Protein AF-A0A136MXR7-F1 (afdb_monomer_lite)

Structure (mmCIF, N/CA/C/O backbone):
data_AF-A0A136MXR7-F1
#
_entry.id   AF-A0A136MXR7-F1
#
loop_
_atom_site.group_PDB
_atom_site.id
_atom_site.type_symbol
_atom_site.label_atom_id
_atom_site.label_alt_id
_atom_site.label_comp_id
_atom_site.label_asym_id
_atom_site.label_entity_id
_atom_site.label_seq_id
_atom_site.pdbx_PDB_ins_code
_atom_site.Cartn_x
_atom_site.Cartn_y
_atom_site.Cartn_z
_atom_site.occupancy
_atom_site.B_iso_or_equiv
_atom_site.auth_seq_id
_atom_site.auth_comp_id
_atom_site.auth_asym_id
_atom_site.auth_atom_id
_atom_site.pdbx_PDB_model_num
ATOM 1 N N . MET A 1 1 ? -2.363 11.512 14.194 1.00 78.62 1 MET A N 1
ATOM 2 C CA . MET A 1 1 ? -2.573 10.056 14.168 1.00 78.62 1 MET A CA 1
ATOM 3 C C . MET A 1 1 ? -3.453 9.808 12.963 1.00 78.62 1 MET A C 1
ATOM 5 O O . MET A 1 1 ? -4.549 10.359 12.934 1.00 78.62 1 MET A O 1
ATOM 9 N N . ILE A 1 2 ? -2.888 9.194 11.926 1.00 93.88 2 ILE A N 1
ATOM 10 C CA . ILE A 1 2 ? -3.543 8.997 10.630 1.00 93.88 2 ILE A CA 1
ATOM 11 C C . ILE A 1 2 ? -4.195 7.618 10.666 1.00 93.88 2 ILE A C 1
ATOM 13 O O . ILE A 1 2 ? -3.598 6.675 11.178 1.00 93.88 2 ILE A O 1
ATOM 17 N N . GLU A 1 3 ? -5.413 7.507 10.147 1.00 96.31 3 GLU A N 1
ATOM 18 C CA . GLU A 1 3 ? -6.131 6.236 10.071 1.00 96.31 3 GLU A CA 1
ATOM 19 C C . GLU A 1 3 ? -6.293 5.823 8.610 1.00 96.31 3 GLU A C 1
ATOM 21 O O . GLU A 1 3 ? -6.675 6.634 7.765 1.00 96.31 3 GLU A O 1
ATOM 26 N N . VAL A 1 4 ? -6.017 4.551 8.323 1.00 97.69 4 VAL A N 1
ATOM 27 C CA . VAL A 1 4 ? -6.154 3.956 6.991 1.00 97.69 4 VAL A CA 1
ATOM 28 C C . VAL A 1 4 ? -7.076 2.748 7.088 1.00 97.69 4 VAL A C 1
ATOM 30 O O . VAL A 1 4 ? -6.857 1.866 7.915 1.00 97.69 4 VAL A O 1
ATOM 33 N N . GLN A 1 5 ? -8.099 2.687 6.235 1.00 97.88 5 GLN A N 1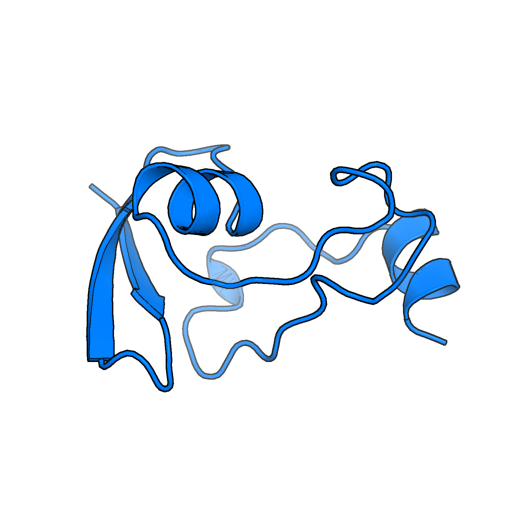
ATOM 34 C CA . GLN A 1 5 ? -9.002 1.539 6.150 1.00 97.88 5 GLN A CA 1
ATOM 35 C C . GLN A 1 5 ? -8.721 0.719 4.886 1.00 97.88 5 GLN A C 1
ATOM 37 O O . GLN A 1 5 ? -8.835 1.219 3.766 1.00 97.88 5 GLN A O 1
ATOM 42 N N . PHE A 1 6 ? -8.413 -0.566 5.059 1.00 97.75 6 PHE A N 1
ATOM 43 C CA . PHE A 1 6 ? -8.186 -1.513 3.972 1.00 97.75 6 PHE A CA 1
ATOM 44 C C . PHE A 1 6 ? -9.432 -2.355 3.689 1.00 97.75 6 PHE A C 1
ATOM 46 O O . PHE A 1 6 ? -9.915 -3.115 4.532 1.00 97.75 6 PHE A O 1
ATOM 53 N N . ASN A 1 7 ? -9.905 -2.282 2.445 1.00 95.06 7 ASN A N 1
ATOM 54 C CA . ASN A 1 7 ? -10.963 -3.132 1.901 1.00 95.06 7 ASN A CA 1
ATOM 55 C C . ASN A 1 7 ? -10.357 -4.195 0.966 1.00 95.06 7 ASN A C 1
ATOM 57 O O . ASN A 1 7 ? -9.410 -3.876 0.249 1.00 95.06 7 ASN A O 1
ATOM 61 N N . PRO A 1 8 ? -10.884 -5.438 0.925 1.00 94.75 8 PRO A N 1
ATOM 62 C CA . PRO A 1 8 ? -12.132 -5.925 1.533 1.00 94.75 8 PRO A CA 1
ATOM 63 C C . PRO A 1 8 ? -11.983 -6.499 2.956 1.00 94.75 8 PRO A C 1
ATOM 65 O O . PRO A 1 8 ? -12.904 -7.150 3.444 1.00 94.75 8 PRO A O 1
ATOM 68 N N . TRP A 1 9 ? -10.836 -6.309 3.609 1.00 95.81 9 TRP A N 1
ATOM 69 C CA . TRP A 1 9 ? -10.565 -6.890 4.930 1.00 95.81 9 TRP A CA 1
ATOM 70 C C . TRP A 1 9 ? -11.301 -6.209 6.090 1.00 95.81 9 TRP A C 1
ATOM 72 O O . TRP A 1 9 ? -11.247 -6.731 7.199 1.00 95.81 9 TRP A O 1
ATOM 82 N N . ASP A 1 10 ? -11.974 -5.080 5.838 1.00 96.00 10 ASP A N 1
ATOM 83 C CA . ASP A 1 10 ? -12.645 -4.255 6.851 1.00 96.00 10 ASP A CA 1
ATOM 84 C C . ASP A 1 10 ? -11.722 -3.958 8.045 1.00 96.00 10 ASP A C 1
ATOM 86 O O . ASP A 1 10 ? -12.092 -4.082 9.213 1.00 96.00 10 ASP A O 1
ATOM 90 N N . LYS A 1 11 ? -10.460 -3.634 7.731 1.00 96.50 11 LYS A N 1
ATOM 91 C CA . LYS A 1 11 ? -9.401 -3.428 8.719 1.00 96.50 11 LYS A CA 1
ATOM 92 C C . LYS A 1 11 ? -8.994 -1.964 8.754 1.00 96.50 11 LYS A C 1
ATOM 94 O O . LYS A 1 11 ? -8.586 -1.422 7.729 1.00 96.50 11 LYS A O 1
ATOM 99 N N . THR A 1 12 ? -9.082 -1.352 9.931 1.00 97.88 12 THR A N 1
ATOM 100 C CA . THR A 1 12 ? -8.579 0.001 10.188 1.00 97.88 12 THR A CA 1
ATOM 101 C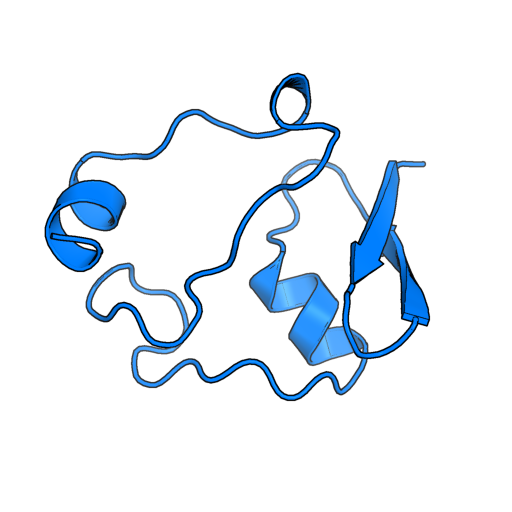 C . THR A 1 12 ? -7.248 -0.082 10.915 1.00 97.88 12 THR A C 1
ATOM 103 O O . THR A 1 12 ? -7.154 -0.721 11.964 1.00 97.88 12 THR A O 1
ATOM 106 N N . CYS A 1 13 ? -6.240 0.579 10.362 1.00 97.00 13 CYS A N 1
ATOM 107 C CA . CYS A 1 13 ? -4.868 0.573 10.845 1.00 97.00 13 CYS A CA 1
ATOM 108 C C . CYS A 1 13 ? -4.435 2.000 11.196 1.00 97.00 13 CYS A C 1
ATOM 110 O O . CYS A 1 13 ? -4.919 2.972 10.607 1.00 97.00 13 CYS A O 1
ATOM 112 N N . GLN A 1 14 ? -3.522 2.115 12.158 1.00 96.56 14 GLN A N 1
ATOM 113 C CA . GLN A 1 14 ? -2.868 3.382 12.469 1.00 96.56 14 GLN A CA 1
ATOM 114 C C . GLN A 1 14 ? -1.669 3.562 11.543 1.00 96.56 14 GLN A C 1
ATOM 116 O O . GLN A 1 14 ? -0.946 2.603 11.298 1.00 96.56 14 GLN A O 1
ATOM 121 N N . ALA A 1 15 ? -1.477 4.779 11.048 1.00 95.88 15 ALA A N 1
ATOM 122 C CA . ALA A 1 15 ? -0.390 5.128 10.149 1.00 95.88 15 ALA A CA 1
ATOM 123 C C . ALA A 1 15 ? 0.419 6.312 10.686 1.00 95.88 15 ALA A C 1
ATOM 125 O O . ALA A 1 15 ? -0.117 7.231 11.330 1.00 95.88 15 ALA A O 1
ATOM 126 N N . GLU A 1 16 ? 1.711 6.290 10.382 1.00 95.62 16 GLU A N 1
ATOM 127 C CA . GLU A 1 16 ? 2.624 7.409 10.590 1.00 95.62 16 GLU A CA 1
ATOM 128 C C . GLU A 1 16 ? 2.729 8.276 9.325 1.00 95.62 16 GLU A C 1
ATOM 130 O O . GLU A 1 16 ? 2.409 7.841 8.217 1.00 95.62 16 GLU A O 1
ATOM 135 N N . GLU A 1 17 ? 3.134 9.540 9.483 1.00 93.75 17 GLU A N 1
ATOM 136 C CA . GLU A 1 17 ? 3.475 10.368 8.320 1.00 93.75 17 GLU A CA 1
ATOM 137 C C . GLU A 1 17 ? 4.653 9.728 7.575 1.00 93.75 17 GLU A C 1
ATOM 139 O O . GLU A 1 17 ? 5.539 9.151 8.199 1.00 93.75 17 GLU A O 1
ATOM 144 N N . GLU A 1 18 ? 4.647 9.823 6.243 1.00 94.00 18 GLU A N 1
ATOM 145 C CA . GLU A 1 18 ? 5.661 9.227 5.353 1.00 94.00 18 GLU A CA 1
ATOM 146 C C . GLU A 1 18 ? 5.672 7.683 5.302 1.00 94.00 18 GLU A C 1
ATOM 148 O O . GLU A 1 18 ? 6.428 7.118 4.515 1.00 94.00 18 GLU A O 1
ATOM 153 N N . GLN A 1 19 ? 4.800 6.996 6.051 1.00 96.06 19 GLN A N 1
ATOM 154 C CA . GLN A 1 19 ? 4.624 5.546 5.952 1.00 96.06 19 GLN A CA 1
ATOM 155 C C . GLN A 1 19 ? 3.821 5.174 4.698 1.00 96.06 19 GLN A C 1
ATOM 157 O O . GLN A 1 19 ? 2.782 5.771 4.395 1.00 96.06 19 GLN A O 1
ATOM 162 N N . THR A 1 20 ? 4.272 4.157 3.967 1.00 96.56 20 THR A N 1
ATOM 163 C CA . THR A 1 20 ? 3.589 3.695 2.756 1.00 96.56 20 THR A CA 1
ATOM 164 C C . THR A 1 20 ? 2.406 2.781 3.079 1.00 96.56 20 THR A C 1
ATOM 166 O O . THR A 1 20 ? 2.384 2.046 4.068 1.00 96.56 20 THR A O 1
ATOM 169 N N . LEU A 1 21 ? 1.415 2.747 2.182 1.00 96.88 21 LEU A N 1
ATOM 170 C CA . LEU A 1 21 ? 0.263 1.846 2.317 1.00 96.88 21 LEU A CA 1
ATOM 171 C C . LEU A 1 21 ? 0.656 0.363 2.208 1.00 96.88 21 LEU A C 1
ATOM 173 O O . LEU A 1 21 ? -0.029 -0.490 2.772 1.00 96.88 21 LEU A O 1
ATOM 177 N N . LEU A 1 22 ? 1.755 0.053 1.508 1.00 97.19 22 LEU A N 1
ATOM 178 C CA . LEU A 1 22 ? 2.306 -1.299 1.439 1.00 97.19 22 LEU A CA 1
ATOM 179 C C . LEU A 1 22 ? 2.910 -1.721 2.785 1.00 97.19 22 LEU A C 1
ATOM 181 O O . LEU A 1 22 ? 2.610 -2.818 3.245 1.00 97.19 22 LEU A O 1
ATOM 185 N N . GLU A 1 23 ? 3.704 -0.864 3.434 1.00 97.56 23 GLU A N 1
ATOM 186 C CA . GLU A 1 23 ? 4.267 -1.151 4.763 1.00 97.56 23 GLU A CA 1
ATOM 187 C C . GLU A 1 23 ? 3.166 -1.430 5.784 1.00 97.56 23 GLU A C 1
ATOM 189 O O . GLU A 1 23 ? 3.198 -2.472 6.434 1.00 97.56 23 GLU A O 1
ATOM 194 N N . ILE A 1 24 ? 2.140 -0.574 5.843 1.00 97.44 24 ILE A N 1
ATOM 195 C CA . ILE A 1 24 ? 1.006 -0.758 6.761 1.00 97.44 24 ILE A CA 1
ATOM 196 C C . ILE A 1 24 ? 0.300 -2.092 6.487 1.00 97.44 24 ILE A C 1
ATOM 198 O O . ILE A 1 24 ? -0.045 -2.821 7.414 1.00 97.44 24 ILE A O 1
ATOM 202 N N . ALA A 1 25 ? 0.086 -2.443 5.214 1.00 97.06 25 ALA A N 1
ATOM 203 C CA . ALA A 1 25 ? -0.535 -3.714 4.857 1.00 97.06 25 ALA A CA 1
ATOM 204 C C . ALA A 1 25 ? 0.305 -4.918 5.319 1.00 97.06 25 ALA A C 1
ATOM 206 O O . ALA A 1 25 ? -0.257 -5.883 5.835 1.00 97.06 25 ALA A O 1
ATOM 207 N N . LEU A 1 26 ? 1.632 -4.859 5.169 1.00 96.25 26 LEU A N 1
ATOM 208 C CA . LEU A 1 26 ? 2.547 -5.926 5.583 1.00 96.25 26 LEU A CA 1
ATOM 209 C C . LEU A 1 26 ? 2.636 -6.067 7.106 1.00 96.25 26 LEU A C 1
ATOM 211 O O . LEU A 1 26 ? 2.588 -7.188 7.607 1.00 96.25 26 LEU A O 1
ATOM 215 N N . GLU A 1 27 ? 2.732 -4.955 7.837 1.00 97.00 27 GLU A N 1
ATOM 216 C CA . GLU A 1 27 ? 2.733 -4.932 9.310 1.00 97.00 27 GLU A CA 1
ATOM 217 C C . GLU A 1 27 ? 1.459 -5.543 9.898 1.00 97.00 27 GLU A C 1
ATOM 219 O O . GLU A 1 27 ? 1.478 -6.153 10.965 1.00 97.00 27 GLU A O 1
ATOM 224 N N . GLU A 1 28 ? 0.353 -5.403 9.173 1.00 96.50 28 GLU A N 1
ATOM 225 C CA . GLU A 1 28 ? -0.972 -5.845 9.580 1.00 96.50 28 GLU A CA 1
ATOM 226 C C . GLU A 1 28 ? -1.365 -7.206 8.977 1.00 96.50 28 GLU A C 1
ATOM 228 O O . GLU A 1 28 ? -2.544 -7.582 9.037 1.00 96.50 28 GLU A O 1
ATOM 233 N N . ASP A 1 29 ? -0.399 -7.944 8.415 1.00 96.00 29 ASP A N 1
ATOM 234 C CA . ASP A 1 29 ? -0.561 -9.268 7.797 1.00 96.00 29 ASP A CA 1
ATOM 235 C C . ASP A 1 29 ? -1.659 -9.309 6.708 1.00 96.00 29 ASP A C 1
ATOM 237 O O . ASP A 1 29 ? -2.336 -10.323 6.494 1.00 96.00 29 ASP A O 1
ATOM 241 N N . LEU A 1 30 ? -1.870 -8.194 6.001 1.00 96.19 30 LEU A N 1
ATOM 242 C CA . LEU A 1 30 ? -2.796 -8.115 4.876 1.00 96.19 30 LEU A CA 1
ATOM 243 C C . LEU A 1 30 ? -2.140 -8.662 3.608 1.00 96.19 30 LEU A C 1
ATOM 245 O O . LEU A 1 30 ? -1.014 -8.319 3.248 1.00 96.19 30 LEU A O 1
ATOM 249 N N . LEU A 1 31 ? -2.882 -9.500 2.882 1.00 94.88 31 LEU A N 1
ATOM 250 C CA . LEU A 1 31 ? -2.398 -10.105 1.644 1.00 94.88 31 LEU A CA 1
ATOM 251 C C . LEU A 1 31 ? -2.490 -9.110 0.479 1.00 94.88 31 LEU A C 1
ATOM 253 O O . LEU A 1 31 ? -3.413 -9.176 -0.334 1.00 94.88 31 LEU A O 1
ATOM 257 N N . LEU A 1 32 ? -1.513 -8.211 0.394 1.00 95.62 32 LEU A N 1
ATOM 258 C CA . LEU A 1 32 ? -1.301 -7.326 -0.747 1.00 95.62 32 LEU A CA 1
ATOM 259 C C . LEU A 1 32 ? -0.120 -7.853 -1.582 1.00 95.62 32 LEU A C 1
ATOM 261 O O . LEU A 1 32 ? 1.002 -7.870 -1.076 1.00 95.62 32 LEU A O 1
ATOM 265 N N . PRO A 1 33 ? -0.327 -8.322 -2.826 1.00 96.00 33 PRO A N 1
ATOM 266 C CA . PRO A 1 33 ? 0.761 -8.827 -3.666 1.00 96.00 33 PRO A CA 1
ATOM 267 C C . PRO A 1 33 ? 1.833 -7.761 -3.934 1.00 96.00 33 PRO A C 1
ATOM 269 O O . PRO A 1 33 ? 1.511 -6.611 -4.201 1.00 96.00 33 PRO A O 1
ATOM 272 N N . HIS A 1 34 ? 3.113 -8.123 -3.903 1.00 96.31 34 HIS A N 1
ATOM 273 C CA . HIS A 1 34 ? 4.228 -7.171 -4.018 1.00 96.31 34 HIS A CA 1
ATOM 274 C C . HIS A 1 34 ? 5.452 -7.839 -4.656 1.00 96.31 34 HIS A C 1
ATOM 276 O O . HIS A 1 34 ? 6.512 -7.955 -4.049 1.00 96.31 34 HIS A O 1
ATOM 282 N N . ASP A 1 35 ? 5.317 -8.290 -5.899 1.00 96.88 35 ASP A N 1
ATOM 283 C CA . ASP A 1 35 ? 6.326 -9.134 -6.550 1.00 96.88 35 ASP A CA 1
ATOM 284 C C . ASP A 1 35 ? 7.697 -8.446 -6.688 1.00 96.88 35 ASP A C 1
ATOM 286 O O . ASP A 1 35 ? 8.729 -9.115 -6.651 1.00 96.88 35 ASP A O 1
ATOM 290 N N . CYS A 1 36 ? 7.718 -7.112 -6.810 1.00 96.31 36 CYS A N 1
ATOM 291 C CA . CYS A 1 36 ? 8.948 -6.311 -6.828 1.00 96.31 36 CYS A CA 1
ATOM 292 C C . CYS A 1 36 ? 9.370 -5.755 -5.458 1.00 96.31 36 CYS A C 1
ATOM 294 O O . CYS A 1 36 ? 10.337 -5.012 -5.393 1.00 96.31 36 CYS A O 1
ATOM 296 N N . GLY A 1 37 ? 8.642 -6.049 -4.377 1.00 95.25 37 GLY A N 1
ATOM 297 C CA . GLY A 1 37 ? 8.964 -5.547 -3.037 1.00 95.25 37 GLY A CA 1
ATOM 298 C C . GLY A 1 37 ? 8.721 -4.049 -2.801 1.00 95.25 37 GLY A C 1
ATOM 299 O O . GLY A 1 37 ? 9.104 -3.557 -1.749 1.00 95.25 37 GLY A O 1
ATOM 300 N N . GLY A 1 38 ? 8.074 -3.335 -3.731 1.00 95.06 38 GLY A N 1
ATOM 301 C CA . GLY A 1 38 ? 7.793 -1.897 -3.602 1.00 95.06 38 GLY A CA 1
ATOM 302 C C . GLY A 1 38 ? 8.715 -0.978 -4.412 1.00 95.06 38 GLY A C 1
ATOM 303 O O . GLY A 1 38 ? 8.628 0.233 -4.272 1.00 95.06 38 GLY A O 1
ATOM 304 N N . ASP A 1 39 ? 9.548 -1.521 -5.303 1.00 95.75 39 ASP A N 1
ATOM 305 C CA . ASP A 1 39 ? 10.494 -0.756 -6.137 1.00 95.75 39 ASP A CA 1
ATOM 306 C C . ASP A 1 39 ? 9.863 -0.067 -7.375 1.00 95.75 39 ASP A C 1
ATOM 308 O O . ASP A 1 39 ? 10.573 0.286 -8.316 1.00 95.75 39 ASP A O 1
ATOM 312 N N . ALA A 1 40 ? 8.533 0.090 -7.427 1.00 94.75 40 ALA A N 1
ATOM 313 C CA . ALA A 1 40 ? 7.796 0.677 -8.562 1.00 94.75 40 ALA A CA 1
ATOM 314 C C . ALA A 1 40 ? 8.094 0.025 -9.938 1.00 94.75 40 ALA A C 1
ATOM 316 O O . ALA A 1 40 ? 8.097 0.684 -10.973 1.00 94.75 40 ALA A O 1
ATOM 317 N N . VAL A 1 41 ? 8.355 -1.290 -9.959 1.00 95.75 41 VAL A N 1
ATOM 318 C CA . VAL A 1 41 ? 8.683 -2.058 -11.186 1.00 95.75 41 VAL A CA 1
ATOM 319 C C . VAL A 1 41 ? 7.516 -2.929 -11.668 1.00 95.75 41 VAL A C 1
ATOM 321 O O . VAL A 1 41 ? 7.449 -3.307 -12.837 1.00 95.75 41 VAL A O 1
ATOM 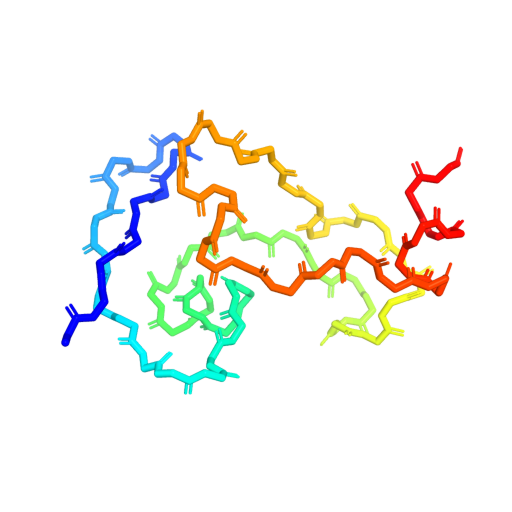324 N N . CYS A 1 42 ? 6.595 -3.280 -10.773 1.00 95.31 42 CYS A N 1
ATOM 325 C CA . CYS A 1 42 ? 5.393 -4.056 -11.078 1.00 95.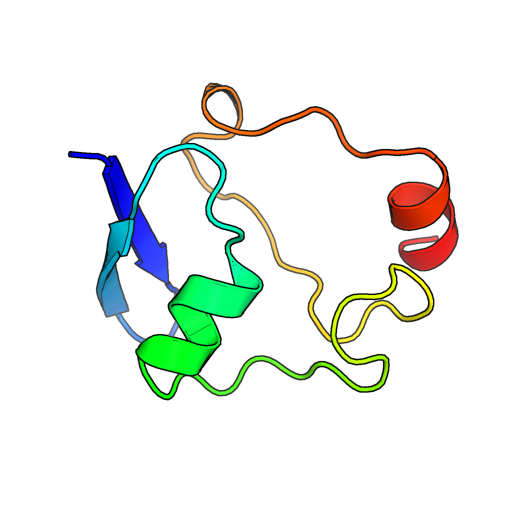31 42 CYS A CA 1
ATOM 326 C C . CYS A 1 42 ? 4.141 -3.331 -10.570 1.00 95.31 42 CYS A C 1
ATOM 328 O O . CYS A 1 42 ? 4.250 -2.412 -9.766 1.00 95.31 42 CYS A O 1
ATOM 330 N N . SER A 1 43 ? 2.955 -3.822 -10.930 1.00 94.88 43 SER A N 1
ATOM 331 C CA . SER A 1 43 ? 1.659 -3.285 -10.482 1.00 94.88 43 SER A CA 1
ATOM 332 C C . SER A 1 43 ? 0.899 -4.187 -9.507 1.00 94.88 43 SER A C 1
ATOM 334 O O . SER A 1 43 ? -0.289 -3.987 -9.262 1.00 94.88 43 SER A O 1
ATOM 336 N N . THR A 1 44 ? 1.545 -5.199 -8.924 1.00 96.62 44 THR A N 1
ATOM 337 C CA . THR A 1 44 ? 0.834 -6.190 -8.099 1.00 96.62 44 THR A CA 1
ATOM 338 C C . THR A 1 44 ? 0.305 -5.611 -6.784 1.00 96.62 44 THR A C 1
ATOM 340 O O . THR A 1 44 ? -0.697 -6.105 -6.272 1.00 96.62 44 THR A O 1
ATOM 343 N N . CYS A 1 45 ? 0.945 -4.557 -6.261 1.00 96.25 45 CYS A N 1
ATOM 344 C CA . CYS A 1 45 ? 0.518 -3.847 -5.051 1.00 96.25 45 CYS A CA 1
ATOM 345 C C . CYS A 1 45 ? -0.434 -2.679 -5.344 1.00 96.25 45 CYS A C 1
ATOM 347 O O . CYS A 1 45 ? -0.771 -1.931 -4.428 1.00 96.25 45 CYS A O 1
ATOM 349 N N . ALA A 1 46 ? -0.859 -2.498 -6.600 1.00 95.25 46 ALA A N 1
ATOM 350 C CA . ALA A 1 46 ? -1.744 -1.410 -6.978 1.00 95.25 46 ALA A CA 1
ATOM 351 C C . ALA A 1 46 ? -3.078 -1.493 -6.223 1.00 95.25 46 ALA A C 1
ATOM 353 O O . ALA A 1 46 ? -3.711 -2.548 -6.129 1.00 95.25 46 ALA A O 1
ATOM 354 N N . ILE A 1 47 ? -3.530 -0.346 -5.723 1.00 95.06 47 ILE A N 1
ATOM 355 C CA . ILE A 1 47 ? -4.797 -0.201 -5.010 1.00 95.06 47 ILE A CA 1
ATOM 356 C C . ILE A 1 47 ? -5.640 0.907 -5.634 1.00 95.06 47 ILE A C 1
ATOM 358 O O . ILE A 1 47 ? -5.170 1.719 -6.429 1.00 95.06 47 ILE A O 1
ATOM 362 N N . ARG A 1 48 ? -6.906 0.972 -5.223 1.00 95.62 48 ARG A N 1
ATOM 363 C CA . ARG A 1 48 ? -7.790 2.088 -5.541 1.00 95.62 48 ARG A CA 1
ATOM 364 C C . ARG A 1 48 ? -8.101 2.872 -4.275 1.00 95.62 48 ARG A C 1
ATOM 366 O O . ARG A 1 48 ? -8.718 2.334 -3.358 1.00 95.62 48 ARG A O 1
ATOM 373 N N . VAL A 1 49 ? -7.749 4.151 -4.271 1.00 96.56 49 VAL A N 1
ATOM 374 C CA . VAL A 1 49 ? -8.134 5.084 -3.208 1.00 96.56 49 VAL A CA 1
ATOM 375 C C . VAL A 1 49 ? -9.610 5.441 -3.383 1.00 96.56 49 VAL A C 1
ATOM 377 O O . VAL A 1 49 ? -10.021 5.919 -4.443 1.00 96.56 49 VAL A O 1
ATOM 380 N N . ILE A 1 50 ? -10.423 5.146 -2.369 1.00 97.31 50 ILE A N 1
ATOM 381 C CA . ILE A 1 50 ? -11.862 5.452 -2.371 1.00 97.31 50 ILE A CA 1
ATOM 382 C C . ILE A 1 50 ? -12.111 6.846 -1.784 1.00 97.31 50 ILE A C 1
ATOM 384 O O . ILE A 1 50 ? -12.911 7.598 -2.336 1.00 97.31 50 ILE A O 1
ATOM 388 N N . GLU A 1 51 ? -11.388 7.198 -0.717 1.00 96.75 51 GLU A N 1
ATOM 389 C CA . GLU A 1 51 ? -11.446 8.476 0.005 1.00 96.75 51 GLU A CA 1
ATOM 390 C C . GLU A 1 51 ? -10.044 8.835 0.535 1.00 96.75 51 GLU A C 1
ATOM 392 O O . GLU A 1 51 ? -9.212 7.944 0.711 1.00 96.75 51 GLU A O 1
ATOM 397 N N . GLY A 1 52 ? -9.775 10.125 0.781 1.00 96.06 52 GLY A N 1
ATOM 398 C CA . GLY A 1 52 ? -8.516 10.591 1.383 1.00 96.06 52 GLY A CA 1
ATOM 399 C C . GLY A 1 52 ? -7.331 10.728 0.421 1.00 96.06 52 GLY A C 1
ATOM 400 O O . GLY A 1 52 ? -6.184 10.702 0.860 1.00 96.06 52 GLY A O 1
ATOM 401 N N . MET A 1 53 ? -7.577 10.881 -0.886 1.00 95.94 53 MET A N 1
ATOM 402 C CA . MET A 1 53 ? -6.513 11.071 -1.886 1.00 95.94 53 MET A CA 1
ATOM 403 C C . MET A 1 53 ? -5.663 12.321 -1.603 1.00 95.94 53 MET A C 1
ATOM 405 O O . MET A 1 53 ? -4.480 12.351 -1.917 1.00 95.94 53 MET A O 1
ATOM 409 N N . GLU A 1 54 ? -6.248 13.345 -0.980 1.00 95.50 54 GLU A N 1
ATOM 410 C CA . GLU A 1 54 ? -5.560 14.568 -0.562 1.00 95.50 54 GLU A CA 1
ATOM 411 C C . GLU A 1 54 ? -4.496 14.356 0.528 1.00 95.50 54 GLU A C 1
ATOM 413 O O . GLU A 1 54 ? -3.667 15.239 0.739 1.00 95.50 54 GLU A O 1
ATOM 418 N N . CYS A 1 55 ? -4.513 13.208 1.210 1.00 95.12 55 CYS A N 1
ATOM 419 C CA . CYS A 1 55 ? -3.528 12.839 2.227 1.00 95.12 55 CYS A CA 1
ATOM 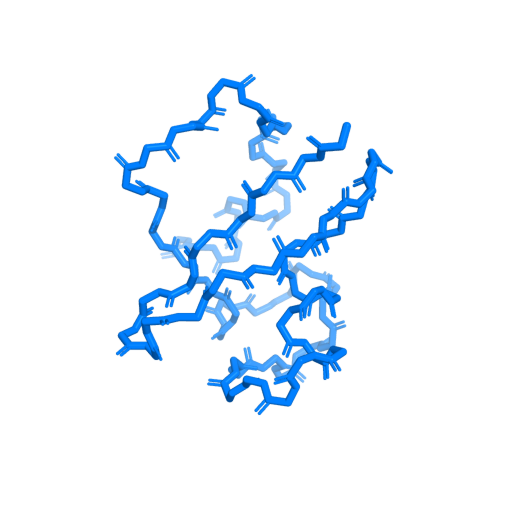420 C C . CYS A 1 55 ? -2.292 12.144 1.635 1.00 95.12 55 CYS A C 1
ATOM 422 O O . CYS A 1 55 ? -1.366 11.831 2.379 1.00 95.12 55 CYS A O 1
ATOM 424 N N . LEU A 1 56 ? -2.286 11.864 0.328 1.00 96.06 56 LEU A N 1
ATOM 425 C CA . LEU A 1 56 ? -1.235 11.110 -0.350 1.00 96.06 56 LEU A CA 1
ATOM 426 C C . LEU A 1 56 ? -0.371 12.022 -1.222 1.00 96.06 56 LEU A C 1
ATOM 428 O O . LEU A 1 56 ? -0.811 13.068 -1.707 1.00 96.06 56 LEU A O 1
ATOM 432 N N . SER A 1 57 ? 0.868 11.595 -1.457 1.00 95.31 57 SER A N 1
ATOM 433 C CA . SER A 1 57 ? 1.709 12.186 -2.492 1.00 95.31 57 SER A CA 1
ATOM 434 C C . SER A 1 57 ? 1.085 11.985 -3.880 1.00 95.31 57 SER A C 1
ATOM 436 O O . SER A 1 57 ? 0.324 11.037 -4.102 1.00 95.31 57 SER A O 1
ATOM 438 N N . PRO A 1 58 ? 1.382 12.874 -4.843 1.00 94.88 58 PRO A N 1
ATOM 439 C CA . PRO A 1 58 ? 1.046 12.603 -6.232 1.00 94.88 58 PRO A CA 1
ATOM 440 C C . PRO A 1 58 ? 1.770 11.340 -6.709 1.00 94.88 58 PRO A C 1
ATOM 442 O O . PRO A 1 58 ? 2.892 11.077 -6.281 1.00 94.88 58 PRO A O 1
ATOM 445 N N . VAL A 1 59 ? 1.139 10.613 -7.632 1.00 93.75 59 VAL A N 1
ATOM 446 C CA . VAL A 1 59 ? 1.754 9.462 -8.309 1.00 93.75 59 VAL A CA 1
ATOM 447 C C . VAL A 1 59 ? 3.027 9.910 -9.021 1.00 93.75 59 VAL A C 1
ATOM 449 O O . VAL A 1 59 ? 3.018 10.899 -9.767 1.00 93.75 59 VAL A O 1
ATOM 452 N N . GLU A 1 60 ? 4.119 9.189 -8.792 1.00 94.75 60 GLU A N 1
ATOM 453 C CA . GLU A 1 60 ? 5.408 9.484 -9.412 1.00 94.75 60 GLU A CA 1
ATOM 454 C C . GLU A 1 60 ? 5.522 8.878 -10.824 1.00 94.75 60 GLU A C 1
ATOM 456 O O . GLU A 1 60 ? 4.812 7.928 -11.154 1.00 94.75 60 GLU A O 1
ATOM 461 N N . PRO A 1 61 ? 6.421 9.383 -11.696 1.00 96.06 61 PRO A N 1
ATOM 462 C CA . PRO A 1 61 ? 6.540 8.885 -13.069 1.00 96.06 61 PRO A CA 1
ATOM 463 C C . PRO A 1 61 ? 6.776 7.373 -13.169 1.00 96.06 61 PRO A C 1
ATOM 465 O O . PRO A 1 61 ? 6.135 6.726 -13.987 1.00 96.06 61 PRO A O 1
ATOM 468 N N . LEU A 1 62 ? 7.633 6.812 -12.307 1.00 94.88 62 LEU A N 1
ATOM 469 C CA . LEU A 1 62 ? 7.916 5.372 -12.297 1.00 94.88 62 LEU A CA 1
ATOM 470 C C . LEU A 1 62 ? 6.692 4.547 -11.883 1.00 94.88 62 LEU A C 1
ATOM 472 O O . LEU A 1 62 ? 6.418 3.509 -12.479 1.00 94.88 62 LEU A O 1
ATOM 476 N N . GLU A 1 63 ? 5.927 5.022 -10.897 1.00 94.75 63 GLU A N 1
ATOM 477 C CA . GLU A 1 63 ? 4.675 4.374 -10.501 1.00 94.75 63 GLU A CA 1
ATOM 478 C C . GLU A 1 63 ? 3.650 4.420 -11.637 1.00 94.75 63 GLU A C 1
ATOM 480 O O . GLU A 1 63 ? 3.006 3.414 -11.920 1.00 94.75 63 GLU A O 1
ATOM 485 N N . GLN A 1 64 ? 3.527 5.561 -12.324 1.00 94.94 64 GLN A N 1
ATOM 486 C CA . GLN A 1 64 ? 2.631 5.701 -13.470 1.00 94.94 64 GLN A CA 1
ATOM 487 C C . GLN A 1 64 ? 3.015 4.739 -14.602 1.00 94.94 64 GLN A C 1
ATOM 489 O O . GLN A 1 64 ? 2.143 4.057 -15.130 1.00 94.94 64 GLN A O 1
ATOM 494 N N . GLU A 1 65 ? 4.307 4.626 -14.926 1.00 94.81 65 GLU A N 1
ATOM 495 C CA . GLU A 1 65 ? 4.809 3.686 -15.937 1.00 94.81 65 GLU A CA 1
ATOM 496 C C . GLU A 1 65 ? 4.514 2.219 -15.587 1.00 94.81 65 GLU A C 1
ATOM 498 O O . GLU A 1 65 ? 4.281 1.416 -16.487 1.00 94.81 65 GLU A O 1
ATOM 503 N N . ALA A 1 66 ? 4.509 1.855 -14.301 1.00 92.62 66 ALA A N 1
ATOM 504 C CA . ALA A 1 66 ? 4.181 0.500 -13.861 1.00 92.62 66 ALA A CA 1
ATOM 505 C C . ALA A 1 66 ? 2.669 0.193 -13.888 1.00 92.62 66 ALA A C 1
ATOM 507 O O . ALA A 1 66 ? 2.291 -0.982 -13.913 1.00 92.62 66 ALA A O 1
ATOM 508 N N . LEU A 1 67 ? 1.813 1.222 -13.840 1.00 89.94 67 LEU A N 1
ATOM 509 C CA . LEU A 1 67 ? 0.349 1.108 -13.813 1.00 89.94 67 LEU A CA 1
ATOM 510 C C . LEU A 1 67 ? -0.307 1.075 -15.207 1.00 89.94 67 LEU A C 1
ATOM 512 O O . LEU A 1 67 ? -1.466 0.656 -15.296 1.00 89.94 67 LEU A O 1
ATOM 516 N N . ASP A 1 68 ? 0.399 1.521 -16.251 1.00 76.88 68 ASP A N 1
ATOM 517 C CA . ASP A 1 68 ? -0.036 1.506 -17.662 1.00 76.88 68 ASP A CA 1
ATOM 518 C C . ASP A 1 68 ? 0.132 0.127 -18.342 1.00 76.88 68 ASP A C 1
ATOM 520 O O . ASP A 1 68 ? -0.747 -0.232 -19.168 1.00 76.88 68 ASP A O 1
#

Radius of gyration: 11.96 Å; chains: 1; bounding box: 23×25×32 Å

Secondary structure (DSSP, 8-state):
-EEEEETTTTEEEEE-TT--HHHHHHHTT-----TTTTSSS-STT-----S-GGGSPPPPHHHHHHH-

Sequence (68 aa):
MIEVQFNPWDKTCQAEEEQTLLEIALEEDLLLPHDCGGDAVCSTCAIRVIEGMECLSPVEPLEQEALD

pLDDT: mean 95.24, std 3.31, range [76.88, 97.88]

Foldseek 3Di:
DDWDADPPVRDIFDDDPPDDPVNRCVVVVHPQDDPPVPPLQACSNPDDDPDDPVSDDPQDPSVVVRVD

=== Feature glossary ===
The record interleaves many kinds of information about one protein. Here is each kind framed as the question it answers.

Q: What does the local fold look like, residue by residue?
A: The Foldseek 3Di string encodes local tertiary geometry as a 20-letter alphabet — one character per residue — derived from the relative positions of nearby Cα atoms. Unlike the amino-acid sequence, 3Di is a direct function of the 3D structure, so two proteins with the same fold have similar 3Di strings even at low sequence identity.

Q: Which residues are in helices, strands, or loops?
A: The SS8 string is DSSP's per-residue secondary-structure call. α-helix (H) means an i→i+4 H-bond ladder; β-strand (E) means the residue participates in a β-sheet; 3₁₀ (G) and π (I) are tighter and wider helices; T/S are turns/bends; '-' is loop.

Q: How big and how compact is the whole molecule?
A: Radius of gyration (Rg) is the root-mean-square distance of Cα atoms from their centroid — a single number for overall size and compactness. A globular domain of N residues has Rg ≈ 2.2·N^0.38 Å; an extended or disordered chain has a much larger Rg. The Cα contact count is the number of residue pairs whose Cα atoms are within 8 Å and are more than four positions apart in sequence — a standard proxy for tertiary packing density. The bounding box is the smallest axis-aligned box enclosing all Cα atoms.

Q: Where is each backbone atom in 3D?
A: Structure coordinates are given as an mmCIF _atom_site loop: one row per atom with element, residue name, chain id, sequence number, and x/y/z position in Å. Only the four main-chain atoms per residue are included here; side chains are omitted to keep the record compact.

Q: What is the amino-acid chain?
A: Primary structure: the covalent order of the twenty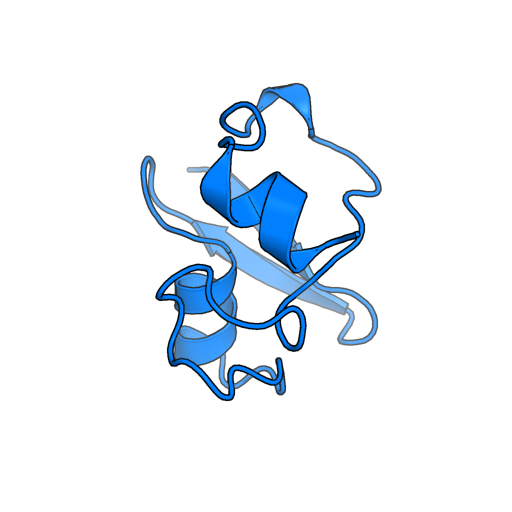 standard amino acids along the backbone. Two proteins with the same sequence will (almost always) fold to the same structure; two with 30% identity often share a fold but not the details.

Q: What if only a Cα trace is available?
A: Three-state secondary structure (P-SEA) collapses the eight DSSP classes into helix (a), strand (b), and coil (c). P-SEA assigns these from Cα geometry alone — distances and angles — without requiring backbone oxygens, so it works on any Cα trace.

Q: What family and function is it annotated with?
A: Database cross-references. InterPro integrates a dozen domain/family signature databases into unified entries with residue-range hits. GO terms attach function/process/location labels with evidence codes. CATH codes position the fold in a four-level structural taxonomy. Organism is the NCBI-taxonomy species name.

Q: How confident is the AlphaFold model at each residue?
A: pLDDT is the predicted lDDT-Cα score: AlphaFold's confidence that the local environment of each residue (all inter-atomic distances within 15 Å) is correctly placed. It is a per-residue number between 0 and 100, with higher meaning more reliable.

Q: How mobile is each atom in the crystal?
A: B-factor (Debye–Waller factor) reflects atomic displacement in the crystal lattice. It is an experimental observable (units Å²), not a prediction; low values mean the atom is pinned down, high values mean it moves or is heterogeneous across the crystal.

Q: Which residues are buried vs exposed?
A: SASA measures how much of the protein is reachable by solvent. It is computed by rolling a water-sized probe over the atomic surface and summing the exposed area (Å²). Per-residue SASA distinguishes core (buried, low SASA) from surface (exposed, high SASA) residues; total SASA is a whole-molecule size measure.

Q: What do the diagnostic plots show?
A: Plot images: a contact map (which residues are close in 3D, as an N×N binary image), a Ramachandran scatter (backbone torsion angles, revealing secondary-structure composition at a glance), and — for AlphaFold structures — a PAE heatmap (pairwise prediction confidence).

Q: What known structures does this most resemble?
A: The Foldseek neighbor list gives the closest experimentally determined structures in the PDB, ranked by structural alignment. TM-score near 1 means near-identical fold; near 0.3 means only rough topology match. This is how one finds what a novel AlphaFold prediction most resembles in the solved-structure universe.

Q: Are the domains correctly placed relative to each other?
A: Predicted aligned error is AlphaFold's pairwise confidence. Unlike pLDDT (per-residue), PAE is per-residue-pair and captures whether two parts of the structure are correctly placed relative to each other. Units are ångströms of expected positional error.

Q: What do the rendered images show?
A: Structure images are PyMOL renders from six orthogonal camera directions. Cartoon representation draws helices as coils and strands as arrows; sticks shows the backbone as bonds; surface shows the solvent-excluded envelope. Rainbow coloring maps sequence position to hue (blue→red, N→C); chain coloring assigns a distinct color per polypeptide.

Q: What are the backbone torsion angles?
A: φ (phi) and ψ (psi) are the two rotatable backbone dihedrals per residue: φ is the C(i-1)–N–Cα–C torsion, ψ is the N–Cα–C–N(i+1) torsion, both in degrees on (−180°, 180°]. α-helical residues cluster near (−60°, −45°); β-strand residues near (−120°, +130°). A Ramachandran plot is simply a scatter of (φ, ψ) for every residue.